Protein AF-A0A0M2U6Z6-F1 (afdb_monomer_lite)

Structure (mmCIF, N/CA/C/O backbone):
data_AF-A0A0M2U6Z6-F1
#
_entry.id   AF-A0A0M2U6Z6-F1
#
loop_
_atom_site.group_PDB
_atom_site.id
_atom_site.type_symbol
_atom_site.label_atom_id
_atom_site.label_alt_id
_atom_site.label_comp_id
_atom_site.label_asym_id
_atom_site.label_entity_id
_atom_site.label_seq_id
_atom_site.pdbx_PDB_ins_code
_atom_site.Cartn_x
_atom_site.Cartn_y
_atom_site.Cartn_z
_atom_site.occupancy
_atom_site.B_iso_or_equiv
_atom_site.auth_seq_id
_atom_site.auth_comp_id
_atom_site.auth_asym_id
_atom_site.auth_atom_id
_atom_site.pdbx_PDB_model_num
ATOM 1 N N . MET A 1 1 ? 11.668 -6.144 0.141 1.00 57.75 1 MET A N 1
ATOM 2 C CA . MET A 1 1 ? 10.307 -5.672 0.493 1.00 57.75 1 MET A CA 1
ATOM 3 C C . MET A 1 1 ? 9.403 -6.812 0.927 1.00 57.75 1 MET A C 1
ATOM 5 O O . MET A 1 1 ? 8.726 -6.666 1.934 1.00 57.75 1 MET A O 1
ATOM 9 N N . GLU A 1 2 ? 9.469 -7.950 0.239 1.00 59.47 2 GLU A N 1
ATOM 10 C CA . GLU A 1 2 ? 8.751 -9.195 0.554 1.00 59.47 2 GLU A CA 1
ATOM 11 C C . GLU A 1 2 ? 8.643 -9.573 2.050 1.00 59.47 2 GLU A C 1
ATOM 13 O O . GLU A 1 2 ? 7.524 -9.795 2.507 1.00 59.47 2 GLU A O 1
ATOM 18 N N . PRO A 1 3 ? 9.717 -9.550 2.876 1.00 66.19 3 PRO A N 1
ATOM 19 C CA . PRO A 1 3 ? 9.594 -9.990 4.270 1.00 66.19 3 PRO A CA 1
ATOM 20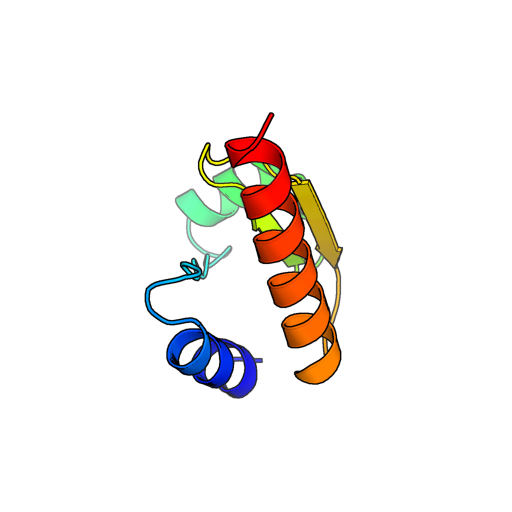 C C . PRO A 1 3 ? 8.783 -9.031 5.154 1.00 66.19 3 PRO A C 1
ATOM 22 O O . PRO A 1 3 ? 8.252 -9.445 6.180 1.00 66.19 3 PRO A O 1
ATOM 25 N N . VAL A 1 4 ? 8.677 -7.749 4.782 1.00 76.50 4 VAL A N 1
ATOM 26 C CA . VAL A 1 4 ? 7.924 -6.758 5.567 1.00 76.50 4 VAL A CA 1
ATOM 27 C C . VAL A 1 4 ? 6.431 -6.862 5.279 1.00 76.50 4 VAL A C 1
ATOM 29 O O . VAL A 1 4 ? 5.641 -6.849 6.219 1.00 76.50 4 VAL A O 1
ATOM 32 N N . VAL A 1 5 ? 6.052 -6.992 4.002 1.00 77.88 5 VAL A N 1
ATOM 33 C CA . VAL A 1 5 ? 4.647 -7.152 3.594 1.00 77.88 5 VAL A CA 1
ATOM 34 C C . VAL A 1 5 ? 4.078 -8.443 4.177 1.00 77.88 5 VAL A C 1
ATOM 36 O O . VAL A 1 5 ? 3.048 -8.391 4.835 1.00 77.88 5 VAL A O 1
ATOM 39 N N . LEU A 1 6 ? 4.804 -9.561 4.060 1.00 80.50 6 LEU A N 1
ATOM 40 C CA . LEU A 1 6 ? 4.363 -10.861 4.577 1.00 80.50 6 LEU A CA 1
ATOM 41 C C . LEU A 1 6 ? 4.191 -10.876 6.108 1.00 80.50 6 LEU A C 1
ATOM 43 O O . LEU A 1 6 ? 3.265 -11.486 6.645 1.00 80.50 6 LEU A O 1
ATOM 47 N N . ALA A 1 7 ? 5.083 -10.203 6.843 1.00 84.12 7 ALA A N 1
ATOM 48 C CA . ALA A 1 7 ? 4.961 -10.097 8.296 1.00 84.12 7 ALA A CA 1
ATOM 49 C C . ALA A 1 7 ? 3.727 -9.274 8.705 1.00 84.12 7 ALA A C 1
ATOM 51 O O . ALA A 1 7 ? 3.044 -9.627 9.665 1.00 84.12 7 ALA A O 1
ATOM 52 N N . LEU A 1 8 ? 3.439 -8.192 7.975 1.00 86.31 8 LEU A N 1
ATOM 53 C CA . LEU A 1 8 ? 2.269 -7.349 8.222 1.00 86.31 8 LEU A CA 1
ATOM 54 C C . LEU A 1 8 ? 0.970 -8.041 7.806 1.00 86.31 8 LEU A C 1
ATOM 56 O O . LEU A 1 8 ? -0.016 -7.935 8.522 1.00 86.31 8 LEU A O 1
ATOM 60 N N . GLU A 1 9 ? 0.969 -8.795 6.711 1.00 86.88 9 GLU A N 1
ATOM 61 C CA . GLU A 1 9 ? -0.190 -9.574 6.274 1.00 86.88 9 GLU A CA 1
ATOM 62 C C . GLU A 1 9 ? -0.673 -10.529 7.372 1.00 86.88 9 GLU A C 1
ATOM 64 O O . GLU A 1 9 ? -1.854 -10.538 7.710 1.00 86.88 9 GLU A O 1
ATOM 69 N N . ASN A 1 10 ? 0.250 -11.249 8.017 1.00 87.12 10 ASN A N 1
ATOM 70 C CA . ASN A 1 10 ? -0.086 -12.121 9.144 1.00 87.12 10 ASN A CA 1
ATOM 71 C C . ASN A 1 10 ? -0.617 -11.347 10.362 1.00 87.12 10 ASN A C 1
ATOM 73 O O . ASN A 1 10 ? -1.570 -11.776 11.008 1.00 87.12 10 ASN A O 1
ATOM 77 N N . GLU A 1 11 ? -0.011 -10.205 10.691 1.00 89.19 11 GLU A N 1
ATOM 78 C CA . GLU A 1 11 ? -0.404 -9.389 11.848 1.00 89.19 11 GLU A CA 1
ATOM 79 C C . GLU A 1 11 ? -1.779 -8.721 11.667 1.00 89.19 11 GLU A C 1
ATOM 81 O O . GLU A 1 11 ? -2.535 -8.550 12.628 1.00 89.19 11 GLU A O 1
ATOM 86 N N . TYR A 1 12 ? -2.114 -8.366 10.427 1.00 90.56 12 TYR A N 1
ATOM 87 C CA . TYR A 1 12 ? -3.356 -7.694 10.051 1.00 90.56 12 TYR A CA 1
ATOM 88 C C . TYR A 1 12 ? -4.387 -8.633 9.409 1.00 90.56 12 TYR A C 1
ATOM 90 O O . TYR A 1 12 ? -5.428 -8.163 8.938 1.00 90.56 12 TYR A O 1
ATOM 98 N N . ALA A 1 13 ? -4.146 -9.945 9.445 1.00 88.44 13 ALA A N 1
ATOM 99 C CA . ALA A 1 13 ? -5.045 -10.953 8.903 1.00 88.44 13 ALA A CA 1
ATOM 100 C C . ALA A 1 13 ? -6.475 -10.780 9.450 1.00 88.44 13 ALA A C 1
ATOM 102 O O . ALA A 1 13 ? -6.700 -10.608 10.652 1.00 88.44 13 ALA A O 1
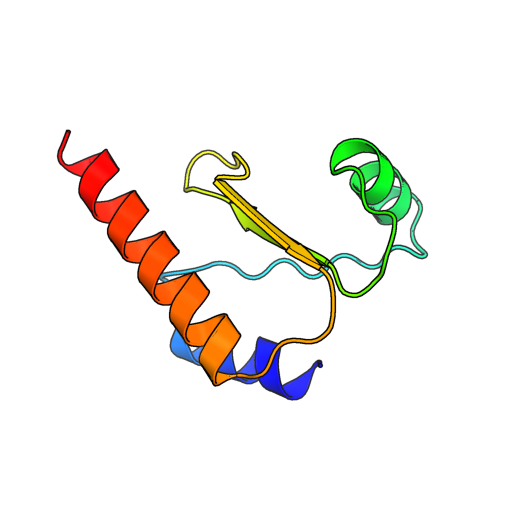ATOM 103 N N . GLY A 1 14 ? -7.456 -10.781 8.545 1.00 87.44 14 GLY A N 1
ATOM 104 C CA . GLY A 1 14 ? -8.870 -10.559 8.870 1.00 87.44 14 GLY A CA 1
ATOM 105 C C . GLY A 1 14 ? -9.258 -9.100 9.150 1.00 87.44 14 GLY A C 1
ATOM 106 O O . GLY A 1 14 ? -10.426 -8.832 9.424 1.00 87.44 14 GLY A O 1
ATOM 107 N N . LYS A 1 15 ? -8.312 -8.154 9.079 1.00 90.12 15 LYS A N 1
ATOM 108 C CA . LYS A 1 15 ? -8.567 -6.706 9.204 1.00 90.12 15 LYS A CA 1
ATOM 109 C C . LYS A 1 15 ? -8.205 -5.938 7.939 1.00 90.12 15 LYS A C 1
ATOM 111 O O . LYS A 1 15 ? -8.903 -4.986 7.604 1.00 90.12 15 LYS A O 1
ATOM 116 N N . VAL A 1 16 ? -7.116 -6.326 7.280 1.00 89.50 16 VAL A N 1
ATOM 117 C CA . VAL A 1 16 ? -6.628 -5.717 6.040 1.00 89.50 16 VAL A CA 1
ATOM 118 C C . VAL A 1 16 ? -6.277 -6.825 5.057 1.00 89.50 16 VAL A C 1
ATOM 120 O O . VAL A 1 16 ? -5.654 -7.814 5.437 1.00 89.50 16 VAL A O 1
ATOM 123 N N . GLU A 1 17 ? -6.673 -6.643 3.803 1.00 89.50 17 GLU A N 1
ATOM 124 C CA . GLU A 1 17 ? -6.275 -7.495 2.687 1.00 89.50 17 GLU A CA 1
ATOM 125 C C . GLU A 1 17 ? -5.084 -6.864 1.961 1.00 89.50 17 GLU A C 1
ATOM 127 O O . GLU A 1 17 ? -5.075 -5.660 1.695 1.00 89.50 17 GLU A O 1
ATOM 132 N N . PHE A 1 18 ? -4.067 -7.672 1.661 1.00 89.25 18 PHE A N 1
ATOM 133 C CA . PHE A 1 18 ? -2.888 -7.239 0.920 1.00 89.25 18 PHE A CA 1
ATOM 134 C C . PHE A 1 18 ? -2.962 -7.796 -0.498 1.00 89.25 18 PHE A C 1
ATOM 136 O O . PHE A 1 18 ? -3.011 -9.006 -0.692 1.00 89.25 18 PHE A O 1
ATOM 143 N N . VAL A 1 19 ? -2.932 -6.907 -1.490 1.00 88.75 19 VAL A N 1
ATOM 144 C CA . VAL A 1 19 ? -2.900 -7.280 -2.908 1.00 88.75 19 VAL A CA 1
ATOM 145 C C . VAL A 1 19 ? -1.557 -6.856 -3.483 1.00 88.75 19 VAL A C 1
ATOM 147 O O . VAL A 1 19 ? -1.228 -5.669 -3.510 1.00 88.75 19 VAL A O 1
ATOM 150 N N . ILE A 1 20 ? -0.766 -7.833 -3.925 1.00 88.44 20 ILE A N 1
ATOM 151 C CA . ILE A 1 20 ? 0.516 -7.598 -4.594 1.00 88.44 20 ILE A CA 1
ATOM 152 C C . ILE A 1 20 ? 0.284 -7.725 -6.096 1.00 88.44 20 ILE A C 1
ATOM 154 O O . ILE A 1 20 ? -0.176 -8.761 -6.570 1.00 88.44 20 ILE A O 1
ATOM 158 N N . VAL A 1 21 ? 0.605 -6.668 -6.837 1.00 88.75 21 VAL A N 1
ATOM 159 C CA . VAL A 1 21 ? 0.426 -6.614 -8.290 1.00 88.75 21 VAL A CA 1
ATOM 160 C C . VAL A 1 21 ? 1.790 -6.631 -8.966 1.00 88.75 21 VAL A C 1
ATOM 162 O O . VAL A 1 21 ? 2.634 -5.777 -8.693 1.00 88.75 21 VAL A O 1
ATOM 165 N N . ASP A 1 22 ? 1.986 -7.592 -9.865 1.00 89.94 22 ASP A N 1
ATOM 166 C CA . ASP A 1 22 ? 3.152 -7.652 -10.742 1.00 89.94 22 ASP A CA 1
ATOM 167 C C . ASP A 1 22 ? 2.914 -6.800 -11.998 1.00 89.94 22 ASP A C 1
ATOM 169 O O . ASP A 1 22 ? 2.041 -7.108 -12.815 1.00 89.94 22 ASP A O 1
ATOM 173 N N . LEU A 1 23 ? 3.705 -5.736 -12.159 1.00 88.62 23 LEU A N 1
ATOM 174 C CA . LEU A 1 23 ? 3.599 -4.793 -13.276 1.00 88.62 23 LEU A CA 1
ATOM 175 C C . LEU A 1 23 ? 4.204 -5.312 -14.589 1.00 88.62 23 LEU A C 1
ATOM 177 O O . LEU A 1 23 ? 4.093 -4.630 -15.607 1.00 88.62 23 LEU A O 1
ATOM 181 N N . ASP A 1 24 ? 4.822 -6.493 -14.611 1.00 90.12 24 ASP A N 1
ATOM 182 C CA . ASP A 1 24 ? 5.290 -7.099 -15.860 1.00 90.12 24 ASP A CA 1
ATOM 183 C C . ASP A 1 24 ? 4.154 -7.794 -16.633 1.00 90.12 24 ASP A C 1
ATOM 185 O O . ASP A 1 24 ? 4.230 -7.938 -17.864 1.00 90.12 24 ASP A O 1
ATOM 189 N N . THR A 1 25 ? 3.053 -8.118 -15.947 1.00 93.31 25 THR A N 1
ATOM 190 C CA . THR A 1 25 ? 1.837 -8.711 -16.527 1.00 93.31 25 THR A CA 1
ATOM 191 C C . THR A 1 25 ? 0.977 -7.681 -17.280 1.00 93.31 25 THR A C 1
ATOM 193 O O . THR A 1 25 ? 1.004 -6.491 -16.951 1.00 93.31 25 THR A O 1
ATOM 196 N N . PRO A 1 26 ? 0.193 -8.085 -18.302 1.00 94.00 26 PRO A N 1
ATOM 197 C CA . PRO A 1 26 ? -0.744 -7.186 -18.981 1.00 94.00 26 PRO A CA 1
ATOM 198 C C . PRO A 1 26 ? -1.742 -6.514 -18.027 1.00 94.00 26 PRO A C 1
ATOM 200 O O . PRO A 1 26 ? -2.001 -5.317 -18.156 1.00 94.00 26 PRO A O 1
ATOM 203 N N . GLU A 1 27 ? -2.263 -7.264 -17.057 1.00 92.38 27 GLU A N 1
ATOM 204 C CA . GLU A 1 27 ? -3.212 -6.786 -16.052 1.00 92.38 27 GLU A CA 1
ATOM 205 C C . GLU A 1 27 ? -2.547 -5.775 -15.111 1.00 92.38 27 GLU A C 1
ATOM 207 O O . GLU A 1 27 ? -3.088 -4.696 -14.869 1.00 92.38 27 GLU A O 1
ATOM 212 N N . GLY A 1 28 ? -1.330 -6.070 -14.644 1.00 91.00 28 GLY A N 1
ATOM 213 C CA . GLY A 1 28 ? -0.562 -5.147 -13.814 1.00 91.00 28 GLY A CA 1
ATOM 214 C C . GLY A 1 28 ? -0.217 -3.848 -14.535 1.00 91.00 28 GLY A C 1
ATOM 215 O O . GLY A 1 28 ? -0.321 -2.776 -13.945 1.00 91.00 28 GLY A O 1
ATOM 216 N N . LYS A 1 29 ? 0.106 -3.904 -15.833 1.00 92.12 29 LYS A N 1
ATOM 217 C CA . LYS A 1 29 ? 0.332 -2.700 -16.653 1.00 92.12 29 LYS A CA 1
ATOM 218 C C . LYS A 1 29 ? -0.924 -1.848 -16.786 1.00 92.12 29 LYS A C 1
ATOM 220 O O . LYS A 1 29 ? -0.823 -0.625 -16.734 1.00 92.12 29 LYS A O 1
ATOM 225 N N . GLN A 1 30 ? -2.095 -2.468 -16.936 1.00 93.81 30 GLN A N 1
ATOM 226 C CA . GLN A 1 30 ? -3.363 -1.735 -16.950 1.00 93.81 30 GLN A CA 1
ATOM 227 C C . GLN A 1 30 ? -3.617 -1.050 -15.605 1.00 93.81 30 GLN A C 1
ATOM 229 O O . GLN A 1 30 ? -3.911 0.144 -15.585 1.00 93.81 30 GLN A O 1
ATOM 234 N N . LEU A 1 31 ? -3.403 -1.760 -14.494 1.00 90.69 31 LEU A N 1
ATOM 235 C CA . LEU A 1 31 ? -3.522 -1.186 -13.154 1.00 90.69 31 LEU A CA 1
ATOM 236 C C . LEU A 1 31 ? -2.515 -0.053 -12.914 1.00 90.69 31 LEU A C 1
ATOM 238 O O . LEU A 1 31 ? -2.873 0.956 -12.317 1.00 90.69 31 LEU A O 1
ATOM 242 N N . ALA A 1 32 ? -1.282 -0.162 -13.414 1.00 90.56 32 ALA A N 1
ATOM 243 C CA . ALA A 1 32 ? -0.302 0.920 -13.3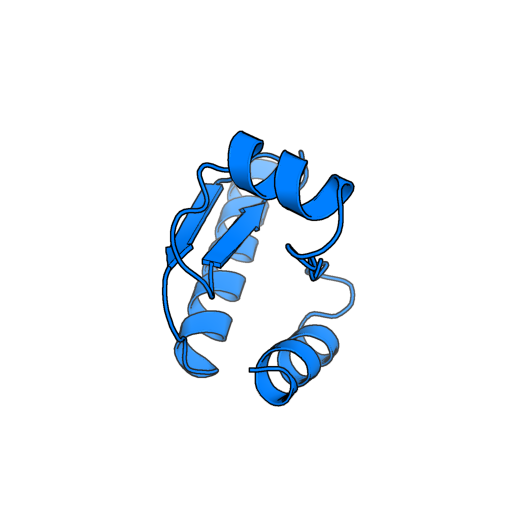22 1.00 90.56 32 ALA A CA 1
ATOM 244 C C . ALA A 1 32 ? -0.783 2.199 -14.020 1.00 90.56 32 ALA A C 1
ATOM 246 O O . ALA A 1 32 ? -0.570 3.289 -13.497 1.00 90.56 32 ALA A O 1
ATOM 247 N N . VAL A 1 33 ? -1.456 2.077 -15.168 1.00 91.56 33 VAL A N 1
ATOM 248 C CA . VAL A 1 33 ? -2.058 3.225 -15.864 1.00 91.56 33 VAL A CA 1
ATOM 249 C C . VAL A 1 33 ? -3.260 3.766 -15.089 1.00 91.56 33 VAL A C 1
ATOM 251 O O . VAL A 1 33 ? -3.357 4.972 -14.889 1.00 91.56 33 VAL A O 1
ATOM 254 N N . GLU A 1 34 ? -4.156 2.893 -14.624 1.00 90.06 34 GLU A N 1
ATOM 255 C CA . GLU A 1 34 ? -5.366 3.285 -13.888 1.00 90.06 34 GLU A CA 1
ATOM 256 C C . GLU A 1 34 ? -5.045 4.010 -12.571 1.00 90.06 34 GLU A C 1
ATOM 258 O O . GLU A 1 34 ? -5.689 5.001 -12.226 1.00 90.06 34 GLU A O 1
ATOM 263 N N . TYR A 1 35 ? -4.012 3.550 -11.862 1.00 88.69 35 TYR A N 1
ATOM 264 C CA . TYR A 1 35 ? -3.576 4.098 -10.578 1.00 88.69 35 TYR A CA 1
ATOM 265 C C . TYR A 1 35 ? -2.434 5.120 -10.694 1.00 88.69 35 TYR A C 1
ATOM 267 O O . TYR A 1 35 ? -1.935 5.595 -9.669 1.00 88.69 35 TYR A O 1
ATOM 275 N N . ASP A 1 36 ? -2.049 5.499 -11.916 1.00 89.25 36 ASP A N 1
ATOM 276 C CA . ASP A 1 36 ? -1.059 6.549 -12.187 1.00 89.25 36 ASP A CA 1
ATOM 277 C C . ASP A 1 36 ? 0.322 6.245 -11.547 1.00 89.25 36 ASP A C 1
ATOM 279 O O . ASP A 1 36 ? 0.939 7.071 -10.862 1.00 89.25 36 ASP A O 1
ATOM 283 N N . VAL A 1 37 ? 0.785 4.999 -11.711 1.00 89.00 37 VAL A N 1
ATOM 284 C CA . VAL A 1 37 ? 2.035 4.468 -11.145 1.00 89.00 37 VAL A CA 1
ATOM 285 C C . VAL A 1 37 ? 3.210 4.747 -12.076 1.00 89.00 37 VAL A C 1
ATOM 287 O O . VAL A 1 37 ? 3.381 4.093 -13.101 1.00 89.00 37 VAL A O 1
ATOM 290 N N . TYR A 1 38 ? 4.082 5.669 -11.668 1.00 86.56 38 TYR A N 1
ATOM 291 C CA . TYR A 1 38 ? 5.302 6.015 -12.416 1.00 86.56 38 TYR A CA 1
ATOM 292 C C . TYR A 1 38 ? 6.597 5.476 -11.800 1.00 86.56 38 TYR A C 1
ATOM 294 O O . TYR A 1 38 ? 7.626 5.433 -12.471 1.00 86.56 38 TYR A O 1
ATOM 302 N N . TYR A 1 39 ? 6.566 5.077 -10.527 1.00 86.62 39 TYR A N 1
ATOM 303 C CA . TYR A 1 39 ? 7.742 4.627 -9.786 1.00 86.62 39 TYR A CA 1
ATOM 304 C C . TYR A 1 39 ? 7.386 3.440 -8.900 1.00 86.62 39 TYR A C 1
ATOM 306 O O . TYR A 1 39 ? 6.342 3.440 -8.250 1.00 86.62 39 TYR A O 1
ATOM 314 N N . ILE A 1 40 ? 8.284 2.459 -8.843 1.00 85.50 40 ILE A N 1
ATOM 315 C CA . ILE A 1 40 ? 8.164 1.301 -7.959 1.00 85.50 40 ILE A CA 1
ATOM 316 C C . ILE A 1 40 ? 9.204 1.364 -6.830 1.00 85.50 40 ILE A C 1
ATOM 318 O O . ILE A 1 40 ? 10.326 1.826 -7.056 1.00 85.50 40 ILE A O 1
ATOM 322 N N . PRO A 1 41 ? 8.876 0.872 -5.623 1.00 87.31 41 PRO A N 1
ATOM 323 C CA . PRO A 1 41 ? 7.542 0.440 -5.187 1.00 87.31 41 PRO A CA 1
ATOM 324 C C . PRO A 1 41 ? 6.540 1.595 -5.062 1.00 87.31 41 PRO A C 1
ATOM 326 O O . PRO A 1 41 ? 6.911 2.706 -4.686 1.00 87.31 41 PRO A O 1
ATOM 329 N N . ALA A 1 42 ? 5.267 1.291 -5.303 1.00 89.69 42 ALA A N 1
ATOM 330 C CA . ALA A 1 42 ? 4.136 2.151 -4.979 1.00 89.69 42 ALA A CA 1
ATOM 331 C C . ALA A 1 42 ? 3.135 1.367 -4.124 1.00 89.69 42 ALA A C 1
ATOM 333 O O . ALA A 1 42 ? 2.878 0.191 -4.377 1.00 89.69 42 ALA A O 1
ATOM 334 N N . PHE A 1 43 ? 2.582 2.027 -3.113 1.00 89.44 43 PHE A N 1
ATOM 335 C CA . PHE A 1 43 ? 1.604 1.473 -2.188 1.00 89.44 43 PHE A CA 1
ATOM 336 C C . PHE A 1 43 ? 0.326 2.301 -2.255 1.00 89.44 43 PHE A C 1
ATOM 338 O O . PHE A 1 43 ? 0.356 3.526 -2.108 1.00 89.44 43 PHE A O 1
ATOM 345 N N . PHE A 1 44 ? -0.801 1.622 -2.441 1.00 90.38 44 PHE A N 1
ATOM 346 C CA . PHE A 1 44 ? -2.128 2.225 -2.442 1.00 90.38 44 PHE A CA 1
ATOM 347 C C . PHE A 1 44 ? -2.929 1.649 -1.286 1.00 90.38 44 PHE A C 1
ATOM 349 O O . PHE A 1 44 ? -2.977 0.438 -1.091 1.00 90.38 44 PHE A O 1
ATOM 356 N N . PHE A 1 45 ? -3.554 2.532 -0.515 1.00 89.88 45 PHE A N 1
ATOM 357 C CA . PHE A 1 45 ? -4.409 2.155 0.599 1.00 89.88 45 PHE A CA 1
ATOM 358 C C . PHE A 1 45 ? -5.852 2.370 0.172 1.00 89.88 45 PHE A C 1
ATOM 360 O O . PHE A 1 45 ? -6.261 3.507 -0.087 1.00 89.88 45 PHE A O 1
ATOM 367 N N . LEU A 1 46 ? -6.598 1.274 0.069 1.00 88.88 46 LEU A N 1
ATOM 368 C CA . LEU A 1 46 ? -8.001 1.271 -0.324 1.00 88.88 46 LEU A CA 1
ATOM 369 C C . LEU A 1 46 ? -8.892 1.144 0.916 1.00 88.88 46 LEU A C 1
ATOM 371 O O . LEU A 1 46 ? -8.521 0.496 1.894 1.00 88.88 46 LEU A O 1
ATOM 375 N N . ASP A 1 47 ? -10.061 1.773 0.876 1.00 86.94 47 ASP A N 1
ATOM 376 C CA . ASP A 1 47 ? -11.113 1.552 1.868 1.00 86.94 47 ASP A CA 1
ATOM 377 C C . ASP A 1 47 ? -11.973 0.318 1.552 1.00 86.94 47 ASP A C 1
ATOM 379 O O . ASP A 1 47 ? -11.804 -0.328 0.517 1.00 86.94 47 ASP A O 1
ATOM 383 N N . GLY A 1 48 ? -12.937 -0.001 2.424 1.00 84.19 48 GLY A N 1
ATOM 384 C CA . GLY A 1 48 ? -13.834 -1.146 2.231 1.00 84.19 48 GLY A CA 1
ATOM 385 C C . GLY A 1 48 ? -14.745 -1.068 0.996 1.00 84.19 48 GLY A C 1
ATOM 386 O O . GLY A 1 48 ? -15.465 -2.025 0.725 1.00 84.19 48 GLY A O 1
ATOM 387 N N . THR A 1 49 ? -14.738 0.047 0.254 1.00 85.62 49 THR A N 1
ATOM 388 C CA . THR A 1 49 ? -15.453 0.203 -1.025 1.00 85.62 49 THR A CA 1
ATOM 389 C C . THR A 1 49 ? -14.537 0.055 -2.243 1.00 85.62 49 THR A C 1
ATOM 391 O O . THR A 1 49 ? -15.012 0.128 -3.374 1.00 85.62 49 THR A O 1
ATOM 394 N N . GLY A 1 50 ? -13.232 -0.152 -2.026 1.00 83.06 50 GLY A N 1
ATOM 395 C CA . GLY A 1 50 ? -12.219 -0.229 -3.078 1.00 83.06 50 GLY A CA 1
ATOM 396 C C . GLY A 1 50 ? -11.693 1.134 -3.533 1.00 83.06 50 GLY A C 1
ATOM 397 O O . GLY A 1 50 ? -10.933 1.205 -4.495 1.00 83.06 50 GLY A O 1
ATOM 398 N N . LYS A 1 51 ? -12.057 2.234 -2.860 1.00 86.25 51 LYS A N 1
ATOM 399 C CA . LYS A 1 51 ? -11.572 3.570 -3.220 1.00 86.25 51 LYS A CA 1
ATOM 400 C C . LYS A 1 51 ? -10.216 3.840 -2.571 1.00 86.25 51 LYS A C 1
ATOM 402 O O . LYS A 1 51 ? -10.059 3.692 -1.361 1.00 86.25 51 LYS A O 1
ATOM 407 N N . ALA A 1 52 ? -9.256 4.324 -3.360 1.00 87.50 52 ALA A N 1
ATOM 408 C CA . ALA A 1 52 ? -7.964 4.763 -2.844 1.00 87.50 52 ALA A CA 1
ATOM 409 C C . ALA A 1 52 ? -8.116 5.998 -1.944 1.00 87.50 52 ALA A C 1
ATOM 411 O O . ALA A 1 52 ? -8.555 7.065 -2.382 1.00 87.50 52 ALA A O 1
ATOM 412 N N . VAL A 1 53 ? -7.742 5.848 -0.674 1.00 88.06 53 VAL A N 1
ATOM 413 C CA . VAL A 1 53 ? -7.773 6.917 0.334 1.00 88.06 53 VAL A CA 1
ATOM 414 C C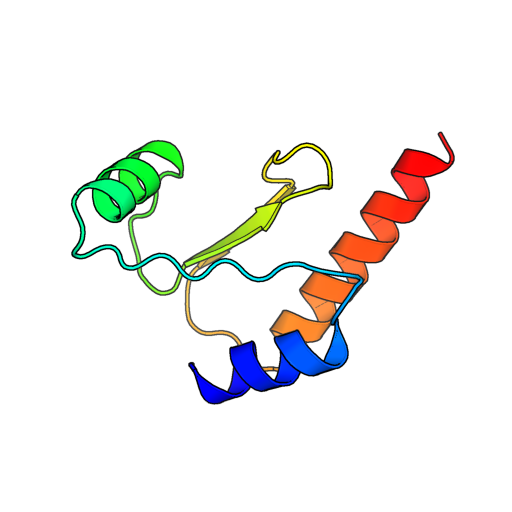 . VAL A 1 53 ? -6.394 7.502 0.615 1.00 88.06 53 VAL A C 1
ATOM 416 O O . VAL A 1 53 ? -6.299 8.629 1.097 1.00 88.06 53 VAL A O 1
ATOM 419 N N . ALA A 1 54 ? -5.329 6.767 0.292 1.00 86.00 54 ALA A N 1
ATOM 420 C CA . ALA A 1 54 ? -3.960 7.255 0.349 1.00 86.00 54 ALA A CA 1
ATOM 421 C C . ALA A 1 54 ? -3.077 6.527 -0.672 1.00 86.00 54 ALA A C 1
ATOM 423 O O . ALA A 1 54 ? -3.345 5.380 -1.035 1.00 86.00 54 ALA A O 1
ATOM 424 N N . LYS A 1 55 ? -2.005 7.197 -1.101 1.00 88.75 55 LYS A N 1
ATOM 425 C CA . LYS A 1 55 ? -0.924 6.606 -1.892 1.00 88.75 55 LYS A CA 1
ATOM 426 C C . LYS A 1 55 ? 0.422 7.018 -1.318 1.00 88.75 55 LYS A C 1
ATOM 428 O O . LYS A 1 55 ? 0.574 8.157 -0.877 1.00 88.75 55 LYS A O 1
ATOM 433 N N . ASP A 1 56 ? 1.381 6.108 -1.346 1.00 86.81 56 ASP A N 1
ATOM 434 C CA . ASP A 1 56 ? 2.767 6.388 -0.992 1.00 86.81 56 ASP A CA 1
ATOM 435 C C . ASP A 1 56 ? 3.705 5.702 -1.992 1.00 86.81 56 ASP A C 1
ATOM 437 O O . ASP A 1 56 ? 3.437 4.601 -2.468 1.00 86.81 56 ASP A O 1
ATOM 441 N N . VAL A 1 57 ? 4.795 6.376 -2.339 1.00 85.75 57 VAL A N 1
ATOM 442 C CA . VAL A 1 57 ? 5.755 5.947 -3.352 1.00 85.75 57 VAL A CA 1
ATOM 443 C C . VAL A 1 57 ? 7.135 5.853 -2.713 1.00 85.75 57 VAL A C 1
ATOM 445 O O . VAL A 1 57 ? 7.543 6.708 -1.926 1.00 85.75 57 VAL A O 1
ATOM 448 N N . GLY A 1 58 ? 7.878 4.817 -3.086 1.00 81.94 58 GLY A N 1
ATOM 449 C CA . GLY A 1 58 ? 9.222 4.5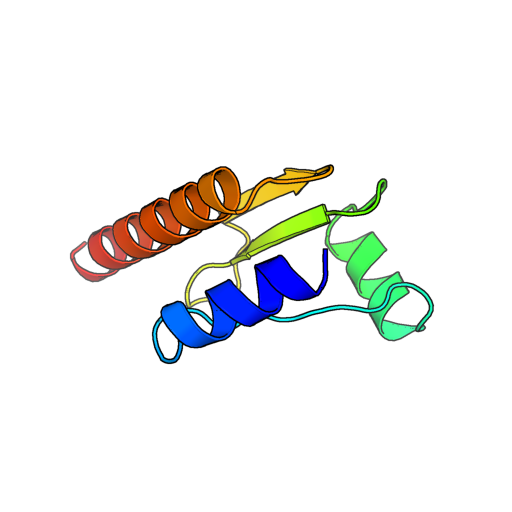56 -2.593 1.00 81.94 58 GLY A CA 1
ATOM 450 C C . GLY A 1 58 ? 9.256 3.589 -1.414 1.00 81.94 58 GLY A C 1
ATOM 451 O O . GLY A 1 58 ? 8.239 3.110 -0.912 1.00 81.94 58 GLY A O 1
ATOM 452 N N . TYR A 1 59 ? 10.474 3.242 -1.007 1.00 82.50 59 TYR A N 1
ATOM 453 C CA . TYR A 1 59 ? 10.702 2.243 0.029 1.00 82.50 59 TYR A CA 1
ATOM 454 C C . TYR A 1 59 ? 10.119 2.685 1.375 1.00 82.50 59 TYR A C 1
ATOM 456 O O . TYR A 1 59 ? 10.274 3.840 1.773 1.00 82.50 59 TYR A O 1
ATOM 464 N N . LYS A 1 60 ? 9.494 1.746 2.090 1.00 85.00 60 LYS A N 1
ATOM 465 C CA . LYS A 1 60 ? 8.947 1.970 3.430 1.00 85.00 60 LYS A CA 1
ATOM 466 C C . LYS A 1 60 ? 9.510 0.973 4.418 1.00 85.00 60 LYS A C 1
ATOM 468 O O . LYS A 1 60 ? 9.612 -0.225 4.139 1.00 85.00 60 LYS A O 1
ATOM 473 N N . SER A 1 61 ? 9.852 1.472 5.598 1.00 87.38 61 SER A N 1
ATOM 474 C CA . SER A 1 61 ? 10.143 0.623 6.742 1.00 87.38 61 SER A CA 1
ATOM 475 C C . SER A 1 61 ? 8.866 -0.048 7.260 1.00 87.38 61 SER A C 1
ATOM 477 O O . SER A 1 61 ? 7.743 0.406 7.026 1.00 87.38 61 SER A O 1
ATOM 479 N N . ARG A 1 62 ? 9.034 -1.126 8.034 1.00 85.50 62 ARG A N 1
ATOM 480 C CA . ARG A 1 62 ? 7.914 -1.812 8.696 1.00 85.50 62 ARG A CA 1
ATOM 481 C C . ARG A 1 62 ? 7.099 -0.871 9.586 1.00 85.50 62 ARG A C 1
ATOM 483 O O . ARG A 1 62 ? 5.880 -0.974 9.608 1.00 85.50 62 ARG A O 1
ATOM 490 N N . GLN A 1 63 ? 7.764 0.028 10.313 1.00 87.81 63 GLN A N 1
ATOM 491 C CA . GLN A 1 63 ? 7.105 0.969 11.226 1.00 87.81 63 GLN A CA 1
ATOM 492 C C . GLN A 1 63 ? 6.255 2.003 10.480 1.00 87.81 63 GLN A C 1
ATOM 494 O O . GLN A 1 63 ? 5.159 2.340 10.932 1.00 87.81 63 GLN A O 1
ATOM 499 N N . GLU A 1 64 ? 6.729 2.482 9.328 1.00 87.88 64 GLU A N 1
ATOM 500 C CA . GLU A 1 64 ? 5.951 3.388 8.477 1.00 87.88 64 GLU A CA 1
ATOM 501 C C . GLU A 1 64 ? 4.704 2.687 7.935 1.00 87.88 64 GLU A C 1
ATOM 503 O O . GLU A 1 64 ? 3.601 3.214 8.068 1.00 87.88 64 GLU A O 1
ATOM 508 N N . MET A 1 65 ? 4.852 1.467 7.407 1.00 87.06 65 MET A N 1
ATOM 509 C CA . MET A 1 65 ? 3.712 0.688 6.911 1.00 87.06 65 MET A CA 1
ATOM 510 C C . MET A 1 65 ? 2.698 0.377 8.017 1.00 87.06 65 MET A C 1
ATOM 512 O O . MET A 1 65 ? 1.504 0.592 7.829 1.00 87.06 65 MET A O 1
ATOM 516 N N . ASP A 1 66 ? 3.158 -0.035 9.199 1.00 89.75 66 ASP A N 1
ATOM 517 C CA . ASP A 1 66 ? 2.301 -0.261 10.369 1.00 89.75 66 ASP A CA 1
ATOM 518 C C . ASP A 1 66 ? 1.501 0.997 10.760 1.00 89.75 66 ASP A C 1
ATOM 520 O O . ASP A 1 66 ? 0.304 0.931 11.054 1.00 89.75 66 ASP A O 1
ATOM 524 N N . THR A 1 67 ? 2.135 2.169 10.696 1.00 90.38 67 THR A N 1
ATOM 525 C CA . THR A 1 67 ? 1.468 3.447 10.969 1.00 90.38 67 THR A CA 1
ATOM 526 C C . THR A 1 67 ? 0.375 3.743 9.941 1.00 90.38 67 THR A C 1
ATOM 528 O O . THR A 1 67 ? -0.730 4.143 10.321 1.00 90.38 67 THR A O 1
ATOM 531 N N . TYR A 1 68 ? 0.643 3.516 8.652 1.00 88.00 68 TYR A N 1
ATOM 532 C CA . TYR A 1 68 ? -0.360 3.696 7.601 1.00 88.00 68 TYR A CA 1
ATOM 533 C C . TYR A 1 68 ? -1.569 2.779 7.785 1.00 88.00 68 TYR A C 1
ATOM 535 O O . TYR A 1 68 ? -2.705 3.254 7.744 1.00 88.00 68 TYR A O 1
ATOM 543 N N . LEU A 1 69 ? -1.339 1.498 8.076 1.00 90.19 69 LEU A N 1
ATOM 544 C CA . LEU A 1 69 ? -2.404 0.515 8.288 1.00 90.19 69 LEU A CA 1
ATOM 545 C C . LEU A 1 69 ? -3.272 0.855 9.508 1.00 90.19 69 LEU A C 1
ATOM 547 O O . LEU A 1 69 ? -4.501 0.810 9.435 1.00 90.19 69 LEU A O 1
ATOM 551 N N . LYS A 1 70 ? -2.660 1.285 10.619 1.00 91.56 70 LYS A N 1
ATOM 552 C CA . LYS A 1 70 ? -3.401 1.763 11.801 1.00 91.56 70 LYS A CA 1
ATOM 553 C C . LYS A 1 70 ? -4.273 2.973 11.485 1.00 91.56 70 LYS A C 1
ATOM 555 O O . LYS A 1 70 ? -5.401 3.057 11.971 1.00 91.56 70 LYS A O 1
ATOM 560 N N . ASN A 1 71 ? -3.762 3.913 10.693 1.00 89.38 71 ASN A N 1
ATOM 561 C CA . ASN A 1 71 ? -4.524 5.092 10.291 1.00 89.38 71 ASN A CA 1
ATOM 562 C C . ASN A 1 71 ? -5.683 4.727 9.358 1.00 89.38 71 ASN A C 1
ATOM 564 O O . ASN A 1 71 ? -6.778 5.260 9.541 1.00 89.38 71 ASN A O 1
ATOM 568 N N . LEU A 1 72 ? -5.468 3.790 8.431 1.00 88.12 72 LEU A N 1
ATOM 569 C CA . LEU A 1 72 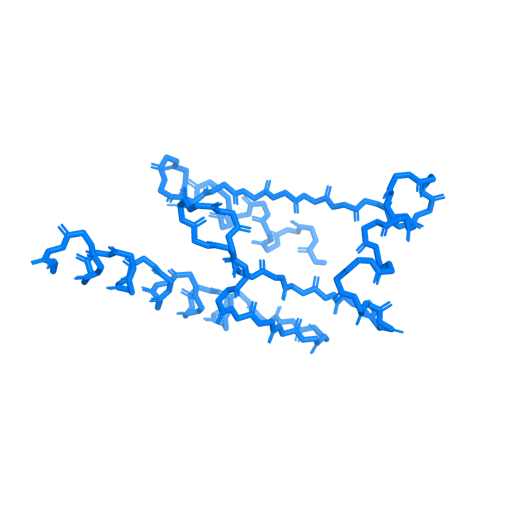? -6.509 3.261 7.553 1.00 88.12 72 LEU A CA 1
ATOM 570 C C . LEU A 1 72 ? -7.654 2.643 8.366 1.00 88.12 72 LEU A C 1
ATOM 572 O O . LEU A 1 72 ? -8.801 3.054 8.218 1.00 88.12 72 LEU A O 1
ATOM 576 N N . LEU A 1 73 ? -7.343 1.739 9.300 1.00 90.62 73 LEU A N 1
ATOM 577 C CA . LEU A 1 73 ? -8.353 1.099 10.150 1.00 90.62 73 LEU A CA 1
ATOM 578 C C . LEU A 1 73 ? -9.147 2.120 10.975 1.00 90.62 73 LEU A C 1
ATOM 580 O O . LEU A 1 73 ? -10.374 2.072 11.006 1.00 90.62 73 LEU A O 1
ATOM 584 N N . ARG A 1 74 ? -8.464 3.100 11.579 1.00 89.88 74 ARG A N 1
ATOM 585 C CA . ARG A 1 74 ? -9.125 4.176 12.336 1.00 89.88 74 ARG A CA 1
ATOM 586 C C . ARG A 1 74 ? -10.045 5.028 11.460 1.00 89.88 74 ARG A C 1
ATOM 588 O O . ARG A 1 74 ? -11.082 5.490 11.939 1.00 89.88 74 ARG A O 1
ATOM 595 N N . ALA A 1 75 ? -9.659 5.294 10.212 1.00 86.88 75 ALA A N 1
ATOM 596 C CA . ALA A 1 75 ? -10.486 6.045 9.271 1.00 86.88 75 ALA A CA 1
ATOM 597 C C . ALA A 1 75 ? -11.748 5.254 8.890 1.00 86.88 75 ALA A C 1
ATOM 599 O O . ALA A 1 75 ? -12.846 5.815 8.909 1.00 86.88 75 ALA A O 1
ATOM 600 N N . GLU A 1 76 ? -11.609 3.950 8.646 1.00 85.25 76 GLU A N 1
ATOM 601 C CA . GLU A 1 76 ? -12.729 3.056 8.341 1.00 85.25 76 GLU A CA 1
ATOM 602 C C . GLU A 1 76 ? -13.705 2.914 9.518 1.00 85.25 76 GLU A C 1
ATOM 604 O O . GLU A 1 76 ? -14.921 2.975 9.332 1.00 85.25 76 GLU A O 1
ATOM 609 N N . GLU A 1 77 ? -13.207 2.811 10.752 1.00 87.38 77 GLU A N 1
ATOM 610 C CA . GLU A 1 77 ? -14.055 2.783 11.950 1.00 87.38 77 GLU A CA 1
ATOM 611 C C . GLU A 1 77 ? -14.867 4.072 12.129 1.00 87.38 77 GLU A C 1
ATOM 613 O O . GLU A 1 77 ? -16.034 4.017 12.524 1.00 87.38 77 GLU A O 1
ATOM 618 N N . LYS A 1 78 ? -14.275 5.237 11.834 1.00 84.75 78 LYS A N 1
ATOM 619 C CA . LYS A 1 78 ? -14.983 6.525 11.894 1.00 84.75 78 LYS A CA 1
ATOM 620 C C . LYS A 1 78 ? -16.073 6.624 10.833 1.00 84.75 78 LYS A C 1
ATOM 622 O O . LYS A 1 78 ? -17.154 7.111 11.142 1.00 84.75 78 LYS A O 1
ATOM 627 N N . ARG A 1 79 ? -15.809 6.142 9.616 1.00 79.81 79 ARG A N 1
ATOM 628 C CA . ARG A 1 79 ? -16.789 6.132 8.519 1.00 79.81 79 ARG A CA 1
ATOM 629 C C . ARG A 1 79 ? -17.989 5.245 8.822 1.00 79.81 79 ARG A C 1
ATOM 631 O O . ARG A 1 79 ? -19.106 5.669 8.586 1.00 79.81 79 ARG A O 1
ATOM 638 N N . LYS A 1 80 ? -17.774 4.062 9.408 1.00 78.31 80 LYS A N 1
ATOM 639 C CA . LYS A 1 80 ? -18.864 3.147 9.802 1.00 78.31 80 LYS A CA 1
ATOM 640 C C . LYS A 1 80 ? -19.761 3.687 10.922 1.00 78.31 80 LYS A C 1
ATOM 642 O O . LYS A 1 80 ? -20.839 3.146 11.140 1.00 78.31 80 LYS A O 1
ATOM 647 N N . ARG A 1 81 ? -19.298 4.687 11.679 1.00 76.38 81 ARG A N 1
ATOM 648 C CA . ARG A 1 81 ? -20.045 5.313 12.784 1.00 76.38 81 ARG A CA 1
ATOM 649 C C . ARG A 1 81 ? -20.780 6.593 12.379 1.00 76.38 81 ARG A C 1
ATOM 651 O O . ARG A 1 81 ? -21.480 7.144 13.226 1.00 76.38 81 ARG A O 1
ATOM 658 N N . SER A 1 82 ? -20.571 7.078 11.156 1.00 60.84 82 SER A N 1
ATOM 659 C CA . SER A 1 82 ? -21.218 8.274 10.610 1.00 60.84 82 SER A CA 1
ATOM 660 C C . SER A 1 82 ? -22.386 7.908 9.710 1.00 60.84 82 SER A C 1
ATOM 662 O O . SER A 1 82 ? -23.217 8.822 9.522 1.00 60.84 82 SER A O 1
#

Foldseek 3Di:
DVVLLVVVCVVCPPNDDDDDADCVDPVNVVVCVVVVPDAPPKDFDAAPVRDTPDIDHDDDDSVRVVVVSVVRSVVNVVVVVD

Radius of gyration: 13.28 Å; chains: 1; bounding box: 32×20×32 Å

pLDDT: mean 86.26, std 6.75, range [57.75, 94.0]

Sequence (82 aa):
MEPVVLALENEYAGKVEFVIVDLDTPEGKQLAVEYDVYYIPAFFFLDGTGKAVAKDVGYKSRQEMDTYLKNLLRAEEKRKRS

Secondary structure (DSSP, 8-state):
-HHHHHHHHHHTTTT-------TTSHHHHHHHHHTT--SSSEEEEE-TTS-EEEEEES---HHHHHHHHHHHHHHHHHHHT-